Protein AF-A0A0L8HUC9-F1 (afdb_monomer)

Foldseek 3Di:
DVLVVVVVVVVCCVPVVPDDDPDPDDDPPPPDDDPDDDPVPDPQDHSDVCSVVPDDDCPLVPDDDPPDDPVVRCVVRVPPSVVVCVVPDDPVRVVVD

InterPro domains:
  IPR057479 PRP28/DDX23-like, helical domain [PF25430] (33-97)

Mean predicted aligned error: 8.45 Å

Organism: Octopus bimaculoides (NCBI:txid37653)

Nearest PDB structures (foldseek):
  6qx9-assembly1_5X  TM=9.746E-01  e=8.152E-09  Homo sapiens
  8h6e-assembly1_4U  TM=9.446E-01  e=1.001E-08  Homo sapiens
  8y6o-assembly1_I  TM=9.458E-01  e=1.315E-08  Homo sapiens
  8qoz-assembly1_G  TM=9.557E-01  e=1.508E-08  Homo sapiens
  8qxd-assembly1_G  TM=9.618E-01  e=1.729E-08  Homo sapiens

Sequence (97 aa):
MKDKEKEVEAIKERYLGIIKKRRRVRRLNDRKFVFDWDAGDDTSQDYNPIYKDRHAVQFFGRGHVAGIDLKAQKKDQSKFYGDLLERRRTEAEKEQE

Structure (mmCIF, N/CA/C/O backbone):
data_AF-A0A0L8HUC9-F1
#
_entry.id   AF-A0A0L8HUC9-F1
#
loop_
_atom_site.group_PDB
_atom_site.id
_atom_site.type_symbol
_atom_site.label_atom_id
_atom_site.label_alt_id
_atom_site.label_comp_id
_atom_site.label_asym_id
_atom_site.label_entity_id
_atom_site.label_seq_id
_atom_site.pd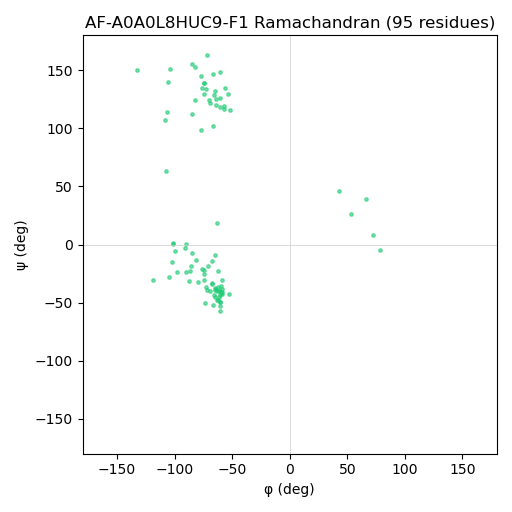bx_PDB_ins_code
_atom_site.Cartn_x
_atom_site.Cartn_y
_atom_site.Cartn_z
_atom_site.occupancy
_atom_site.B_iso_or_equiv
_atom_site.auth_seq_id
_atom_site.auth_comp_id
_atom_site.auth_asym_id
_atom_site.auth_atom_id
_atom_site.pdbx_PDB_model_num
ATOM 1 N N . MET A 1 1 ? -3.368 -13.280 -18.697 1.00 59.31 1 MET A N 1
ATOM 2 C CA . MET A 1 1 ? -2.421 -13.579 -19.795 1.00 59.31 1 MET A CA 1
ATOM 3 C C . MET A 1 1 ? -1.160 -12.732 -19.657 1.00 59.31 1 MET A C 1
ATOM 5 O O . MET A 1 1 ? -0.113 -13.302 -19.401 1.00 59.31 1 MET A O 1
ATOM 9 N N . LYS A 1 2 ? -1.284 -11.396 -19.645 1.00 80.31 2 LYS A N 1
ATOM 10 C CA . LYS A 1 2 ? -0.161 -10.440 -19.555 1.00 80.31 2 LYS A CA 1
ATOM 11 C C . LYS A 1 2 ? 0.830 -10.652 -18.394 1.00 80.31 2 LYS A C 1
ATOM 13 O O . LYS A 1 2 ? 2.030 -10.562 -18.610 1.00 80.31 2 LYS A O 1
ATOM 18 N N . ASP A 1 3 ? 0.359 -10.958 -17.184 1.00 88.31 3 ASP A N 1
ATOM 19 C CA . ASP A 1 3 ? 1.262 -11.138 -16.031 1.00 88.31 3 ASP A CA 1
ATOM 20 C C . ASP A 1 3 ? 2.066 -12.451 -16.117 1.00 88.31 3 ASP A C 1
ATOM 22 O O . ASP A 1 3 ? 3.260 -12.460 -15.843 1.00 88.31 3 ASP A O 1
ATOM 26 N N . LYS A 1 4 ? 1.459 -13.532 -16.631 1.00 90.69 4 LYS A N 1
ATOM 27 C CA . LYS A 1 4 ? 2.166 -14.801 -16.895 1.00 90.69 4 LYS A CA 1
ATOM 28 C C . LYS A 1 4 ? 3.233 -14.650 -17.982 1.00 90.69 4 LYS A C 1
ATOM 30 O O . LYS A 1 4 ? 4.293 -15.257 -17.903 1.00 90.69 4 LYS A O 1
ATOM 35 N N . GLU A 1 5 ? 2.961 -13.845 -19.006 1.00 91.44 5 GLU A N 1
ATOM 36 C CA . GLU A 1 5 ? 3.936 -13.547 -20.061 1.00 91.44 5 GLU A CA 1
ATOM 37 C C . GLU A 1 5 ? 5.139 -12.779 -19.503 1.00 91.44 5 GLU A C 1
ATOM 39 O O . GLU A 1 5 ? 6.274 -13.160 -19.779 1.00 91.44 5 GLU A O 1
ATOM 44 N N . LYS A 1 6 ? 4.895 -11.762 -18.662 1.00 90.62 6 LYS A N 1
ATOM 45 C CA . LYS A 1 6 ? 5.947 -11.003 -17.965 1.00 90.62 6 LYS A CA 1
ATOM 46 C C . LYS A 1 6 ? 6.784 -11.876 -17.033 1.00 90.62 6 LYS A C 1
ATOM 48 O O . LYS A 1 6 ? 7.996 -11.711 -16.977 1.00 90.62 6 LYS A O 1
ATOM 53 N N . GLU A 1 7 ? 6.153 -12.804 -16.319 1.00 91.88 7 GLU A N 1
ATOM 54 C CA . GLU A 1 7 ? 6.851 -13.771 -15.467 1.00 91.88 7 GLU A CA 1
ATOM 55 C C . GLU A 1 7 ? 7.810 -14.640 -16.293 1.00 91.88 7 GLU A C 1
ATOM 57 O O . GLU A 1 7 ? 8.996 -14.749 -15.982 1.00 91.88 7 GLU A O 1
ATOM 62 N N . VAL A 1 8 ? 7.323 -15.209 -17.400 1.00 92.69 8 VAL A N 1
ATOM 63 C CA . VAL A 1 8 ? 8.143 -16.024 -18.306 1.00 92.69 8 VAL A CA 1
ATOM 64 C C . VAL A 1 8 ? 9.252 -15.193 -18.957 1.00 92.69 8 VAL A C 1
ATOM 66 O O . VAL A 1 8 ? 10.367 -15.688 -19.117 1.00 92.69 8 VAL A O 1
ATOM 69 N N . GLU A 1 9 ? 8.978 -13.941 -19.327 1.00 89.94 9 GLU A N 1
ATOM 70 C CA . GLU A 1 9 ? 9.977 -13.004 -19.850 1.00 89.94 9 GLU A CA 1
ATOM 71 C C . GLU A 1 9 ? 11.069 -12.725 -18.809 1.00 89.94 9 GLU A C 1
ATOM 73 O O . GLU A 1 9 ? 12.247 -12.889 -19.120 1.00 89.94 9 GLU A O 1
ATOM 78 N N . ALA A 1 10 ? 10.702 -12.435 -17.558 1.00 89.38 10 ALA A N 1
ATOM 79 C CA . ALA A 1 10 ? 11.647 -12.217 -16.463 1.00 89.38 10 ALA A CA 1
ATOM 80 C C . ALA A 1 10 ? 12.523 -13.454 -16.186 1.00 89.38 10 ALA A C 1
ATOM 82 O O . ALA A 1 10 ? 13.732 -13.331 -15.966 1.00 89.38 10 ALA A O 1
ATOM 83 N N . ILE A 1 11 ? 11.946 -14.661 -16.245 1.00 91.94 11 ILE A N 1
ATOM 84 C CA . ILE A 1 11 ? 12.698 -15.920 -16.125 1.00 91.94 11 ILE A CA 1
ATOM 85 C C . ILE A 1 11 ? 13.687 -16.055 -17.291 1.00 91.94 11 ILE A C 1
ATOM 87 O O . ILE A 1 11 ? 14.871 -16.325 -17.078 1.00 91.94 11 ILE A O 1
ATOM 91 N N . LYS A 1 12 ? 13.237 -15.828 -18.528 1.00 91.06 12 LYS A N 1
ATOM 92 C CA . LYS A 1 12 ? 14.098 -15.895 -19.717 1.00 91.06 12 LYS A CA 1
ATOM 93 C C . LYS A 1 12 ? 15.232 -14.876 -19.656 1.00 91.06 12 LYS A C 1
ATOM 95 O O . LYS A 1 12 ? 16.370 -15.249 -19.914 1.00 91.06 12 LYS A O 1
ATOM 100 N N . GLU A 1 13 ? 14.968 -13.628 -19.280 1.00 88.81 13 GLU A N 1
ATOM 101 C CA . GLU A 1 13 ? 16.007 -12.601 -19.133 1.00 88.81 13 GLU A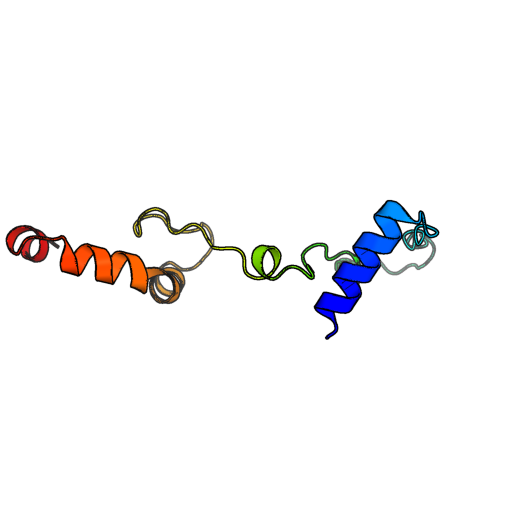 CA 1
ATOM 102 C C . GLU A 1 13 ? 17.072 -13.010 -18.108 1.00 88.81 13 GLU A C 1
ATOM 104 O O . GLU A 1 13 ? 18.268 -12.865 -18.371 1.00 88.81 13 GLU A O 1
ATOM 109 N N . ARG A 1 14 ? 16.654 -13.574 -16.966 1.00 89.19 14 ARG A N 1
ATOM 110 C CA . ARG A 1 14 ? 17.560 -13.991 -15.889 1.00 89.19 14 ARG A CA 1
ATOM 111 C C . ARG A 1 14 ? 18.506 -15.124 -16.295 1.00 89.19 14 ARG A C 1
ATOM 113 O O . ARG A 1 14 ? 19.658 -15.108 -15.871 1.00 89.19 14 ARG A O 1
ATOM 120 N N . TYR A 1 15 ? 18.027 -16.100 -17.068 1.00 91.19 15 TYR A N 1
ATOM 121 C CA . TYR A 1 15 ? 18.783 -17.324 -17.374 1.00 91.19 15 TYR A CA 1
ATOM 122 C C . TYR A 1 15 ? 19.371 -17.371 -18.789 1.00 91.19 15 TYR A C 1
ATOM 124 O O . TYR A 1 15 ? 20.393 -18.017 -18.992 1.00 91.19 15 TYR A O 1
ATOM 132 N N . LEU A 1 16 ? 18.758 -16.692 -19.761 1.00 90.56 16 LEU A N 1
ATOM 133 C CA . LEU A 1 16 ? 19.204 -16.680 -21.161 1.00 90.56 16 LEU A CA 1
ATOM 134 C C . LEU A 1 16 ? 20.006 -15.420 -21.520 1.00 90.56 16 LEU A C 1
ATOM 136 O O . LEU A 1 16 ? 20.534 -15.335 -22.625 1.00 90.56 16 LEU A O 1
ATOM 140 N N . GLY A 1 17 ? 20.123 -14.451 -20.602 1.00 77.00 17 GLY A N 1
ATOM 141 C CA . GLY A 1 17 ? 21.057 -13.330 -20.735 1.00 77.00 17 GLY A CA 1
ATOM 142 C C . GLY A 1 17 ? 20.746 -12.368 -21.885 1.00 77.00 17 GLY A C 1
ATOM 143 O O . GLY A 1 17 ? 21.661 -11.893 -22.556 1.00 77.00 17 GLY A O 1
ATOM 144 N N . ILE A 1 18 ? 19.465 -12.071 -22.126 1.00 74.69 18 ILE A N 1
ATOM 145 C CA . ILE A 1 18 ? 19.040 -11.098 -23.147 1.00 74.69 18 ILE A CA 1
ATOM 146 C C . ILE A 1 18 ? 19.624 -9.702 -22.840 1.00 74.69 18 ILE A C 1
ATOM 148 O O . ILE A 1 18 ? 19.838 -9.323 -21.687 1.00 74.69 18 ILE A O 1
ATOM 152 N N . ILE A 1 19 ? 19.890 -8.928 -23.900 1.00 66.31 19 ILE A N 1
ATOM 153 C CA . ILE A 1 19 ? 20.423 -7.560 -23.853 1.00 66.31 19 ILE A CA 1
ATOM 154 C C . ILE A 1 19 ? 19.582 -6.688 -22.911 1.00 66.31 19 ILE A C 1
ATOM 156 O O . ILE A 1 19 ? 18.421 -6.386 -23.187 1.00 66.31 19 ILE A O 1
ATOM 160 N N . LYS A 1 20 ? 20.205 -6.213 -21.825 1.00 69.25 20 LYS A N 1
ATOM 161 C CA . LYS A 1 20 ? 19.601 -5.238 -20.909 1.00 69.25 20 LYS A CA 1
ATOM 162 C C . LYS A 1 20 ? 19.205 -3.987 -21.690 1.00 69.25 20 LYS A C 1
ATOM 164 O O . LYS A 1 20 ? 20.069 -3.306 -22.253 1.00 69.25 20 LYS A O 1
ATOM 169 N N . LYS A 1 21 ? 17.912 -3.650 -21.693 1.00 71.25 21 LYS A N 1
ATOM 170 C CA . LYS A 1 21 ? 17.438 -2.370 -22.233 1.00 71.25 21 LYS A CA 1
ATOM 171 C C . LYS A 1 21 ? 18.161 -1.249 -21.486 1.00 71.25 21 LYS A C 1
ATOM 173 O O . LYS A 1 21 ? 18.040 -1.121 -20.269 1.00 71.25 21 LYS A O 1
ATOM 178 N N . ARG A 1 22 ? 18.962 -0.455 -22.204 1.00 73.50 22 ARG A N 1
ATOM 179 C CA . ARG A 1 22 ? 19.618 0.720 -21.617 1.00 73.50 22 ARG A CA 1
ATOM 180 C C . ARG A 1 22 ? 18.533 1.671 -21.127 1.00 73.50 22 ARG A C 1
ATOM 182 O O . ARG A 1 22 ? 17.661 2.055 -21.906 1.00 73.50 22 ARG A O 1
ATOM 189 N N . ARG A 1 23 ? 18.611 2.067 -19.852 1.00 72.50 23 ARG A N 1
ATOM 190 C CA . ARG A 1 23 ? 17.739 3.108 -19.298 1.00 72.50 23 ARG A CA 1
ATOM 191 C C . ARG A 1 23 ? 17.864 4.347 -20.179 1.00 72.50 23 ARG A C 1
ATOM 193 O O . ARG A 1 23 ? 18.975 4.778 -20.498 1.00 72.50 23 ARG A O 1
ATOM 200 N N . ARG A 1 24 ? 16.728 4.895 -20.605 1.00 72.06 24 ARG A N 1
ATOM 201 C CA . ARG A 1 24 ? 16.699 6.108 -21.420 1.00 72.06 24 ARG A CA 1
ATOM 202 C C . ARG A 1 24 ? 17.205 7.261 -20.556 1.00 72.06 24 ARG A C 1
ATOM 204 O O . ARG A 1 24 ? 16.492 7.751 -19.691 1.00 72.06 24 ARG A O 1
ATOM 211 N N . VAL A 1 25 ? 18.458 7.662 -20.760 1.00 71.88 25 VAL A N 1
ATOM 212 C CA . VAL A 1 25 ? 19.026 8.826 -20.073 1.00 71.88 25 VAL A CA 1
ATOM 213 C C . VAL A 1 25 ? 18.348 10.068 -20.632 1.00 71.88 25 VAL A C 1
ATOM 215 O O . VAL A 1 25 ? 18.337 10.294 -21.847 1.00 71.88 25 VAL A O 1
ATOM 218 N N . ARG A 1 26 ? 17.752 10.861 -19.743 1.00 67.75 26 ARG A N 1
ATOM 219 C CA . ARG A 1 26 ? 17.121 12.125 -20.108 1.00 67.75 26 ARG A CA 1
ATOM 220 C C . ARG A 1 26 ? 18.205 13.068 -20.631 1.00 67.75 26 ARG A C 1
ATOM 222 O O . ARG A 1 26 ? 19.227 13.266 -19.978 1.00 67.75 26 ARG A O 1
ATOM 229 N N . ARG A 1 27 ? 18.028 13.602 -21.840 1.00 67.69 27 ARG A N 1
ATOM 230 C CA . ARG A 1 27 ? 19.002 14.531 -22.427 1.00 67.69 27 ARG A CA 1
ATOM 231 C C . ARG A 1 27 ? 18.869 15.884 -21.726 1.00 67.69 27 ARG A C 1
ATOM 233 O O . ARG A 1 27 ? 17.772 16.420 -21.652 1.00 67.69 27 ARG A O 1
ATOM 240 N N . LEU A 1 28 ? 19.989 16.439 -21.262 1.00 60.41 28 LEU A N 1
ATOM 241 C CA . LEU A 1 28 ? 20.074 17.729 -20.556 1.00 60.41 28 LEU A CA 1
ATOM 242 C C . LEU A 1 28 ? 19.677 18.944 -21.429 1.00 60.41 28 LEU A C 1
ATOM 244 O O . LEU A 1 28 ? 19.573 20.055 -20.929 1.00 60.41 28 LEU A O 1
ATOM 248 N N . ASN A 1 29 ? 19.481 18.747 -22.738 1.00 56.94 29 ASN A N 1
ATOM 249 C CA . ASN A 1 29 ? 19.403 19.828 -23.724 1.00 56.94 29 ASN A CA 1
ATOM 250 C C . ASN A 1 29 ? 17.986 20.379 -23.983 1.00 56.94 29 ASN A C 1
ATOM 252 O O . ASN A 1 29 ? 17.844 21.336 -24.742 1.00 56.94 29 ASN A O 1
ATOM 256 N N . ASP A 1 30 ? 16.945 19.8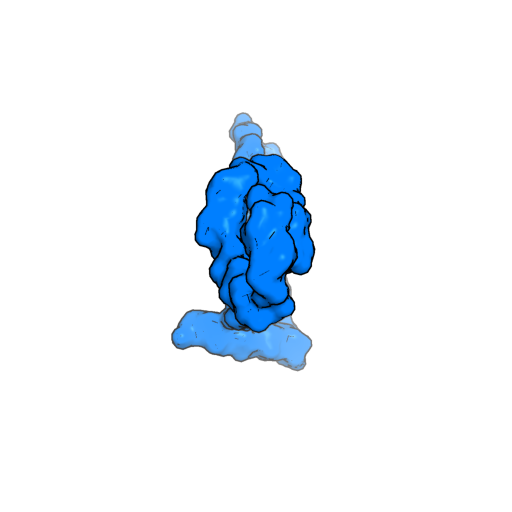16 -23.364 1.00 59.59 30 ASP A N 1
ATOM 257 C CA . ASP A 1 30 ? 15.603 20.402 -23.406 1.00 59.59 30 ASP A CA 1
ATOM 258 C C . ASP A 1 30 ? 15.492 21.460 -22.301 1.00 59.59 30 ASP A C 1
ATOM 260 O O . ASP A 1 30 ? 15.489 21.137 -21.117 1.00 59.59 30 ASP A O 1
ATOM 264 N N . ARG A 1 31 ? 15.371 22.739 -22.678 1.00 69.56 31 ARG A N 1
ATOM 265 C CA . ARG A 1 31 ? 15.228 23.913 -21.780 1.00 69.56 31 ARG A CA 1
ATOM 266 C C . ARG A 1 31 ? 13.948 23.913 -20.917 1.00 69.56 31 ARG A C 1
ATOM 268 O O . ARG A 1 31 ? 13.529 24.959 -20.430 1.00 69.56 31 ARG A O 1
ATOM 275 N N . LYS A 1 32 ? 13.293 22.765 -20.749 1.00 75.75 32 LYS A N 1
ATOM 276 C CA . LYS A 1 32 ? 12.075 22.594 -19.964 1.00 75.75 32 LYS A CA 1
ATOM 277 C C . LYS A 1 32 ? 12.409 21.824 -18.693 1.00 75.75 32 LYS A C 1
ATOM 279 O O . LYS A 1 32 ? 12.616 20.613 -18.728 1.00 75.75 32 LYS A O 1
ATOM 284 N N . PHE A 1 33 ? 12.414 22.529 -17.567 1.00 78.50 33 PHE A N 1
ATOM 285 C CA . PHE A 1 33 ? 12.411 21.890 -16.257 1.00 78.50 33 PHE A CA 1
ATOM 286 C C . PHE A 1 33 ? 11.104 21.114 -16.105 1.00 78.50 33 PHE A C 1
ATOM 288 O O . PHE A 1 33 ? 10.016 21.680 -16.212 1.00 78.50 33 PHE A O 1
ATOM 295 N N . VAL A 1 34 ? 11.216 19.804 -15.914 1.00 77.88 34 VAL A N 1
ATOM 296 C CA . VAL A 1 34 ? 10.076 18.949 -15.594 1.00 77.88 34 VAL A CA 1
ATOM 297 C C . VAL A 1 34 ? 10.206 18.575 -14.136 1.00 77.88 34 VAL A C 1
ATOM 299 O O . VAL A 1 34 ? 11.168 17.918 -13.749 1.00 77.88 34 VAL A O 1
ATOM 302 N N . PHE A 1 35 ? 9.250 19.055 -13.355 1.00 85.12 35 PHE A N 1
ATOM 303 C CA . PHE A 1 35 ? 9.193 18.853 -11.913 1.00 85.12 35 PHE A CA 1
ATOM 304 C C . PHE A 1 35 ? 8.502 17.535 -11.539 1.00 85.12 35 PHE A C 1
ATOM 306 O O . PHE A 1 35 ? 8.705 17.044 -10.434 1.00 85.12 35 PHE A O 1
ATOM 313 N N . ASP A 1 36 ? 7.736 16.952 -12.466 1.00 88.12 36 ASP A N 1
ATOM 314 C CA . ASP A 1 36 ? 7.064 15.669 -12.273 1.00 88.12 36 ASP A CA 1
ATOM 315 C C . ASP A 1 36 ? 7.988 14.474 -12.540 1.00 88.12 36 ASP A C 1
ATOM 317 O O . ASP A 1 36 ? 8.915 14.527 -13.362 1.00 88.12 36 ASP A O 1
ATOM 321 N N . TRP A 1 37 ?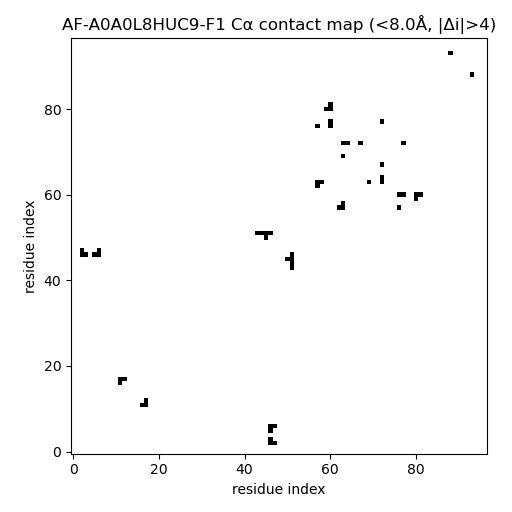 7.674 13.363 -11.877 1.00 87.06 37 TRP A N 1
ATOM 322 C CA . TRP A 1 37 ? 8.285 12.061 -12.129 1.00 87.06 37 TRP A CA 1
ATOM 323 C C . TRP A 1 37 ? 7.707 11.408 -13.388 1.00 87.06 37 TRP A C 1
ATOM 325 O O . TRP A 1 37 ? 6.522 11.551 -13.689 1.00 87.06 37 TRP A O 1
ATOM 335 N N . ASP A 1 38 ? 8.544 10.678 -14.128 1.00 84.94 38 ASP A N 1
ATOM 336 C CA . ASP A 1 38 ? 8.082 9.873 -15.260 1.00 84.94 38 ASP A CA 1
ATOM 337 C C . ASP A 1 38 ? 7.400 8.598 -14.739 1.00 84.94 38 ASP A C 1
ATOM 339 O O . ASP A 1 38 ? 7.934 7.911 -13.870 1.00 84.94 38 ASP A O 1
ATOM 343 N N . ALA A 1 39 ? 6.243 8.238 -15.298 1.00 87.00 39 ALA A N 1
ATOM 344 C CA . ALA A 1 39 ? 5.570 6.979 -14.975 1.00 87.00 39 ALA A CA 1
ATOM 345 C C . ALA A 1 39 ? 6.421 5.756 -15.367 1.00 87.00 39 ALA A C 1
ATOM 347 O O . ALA A 1 39 ? 6.255 4.679 -14.801 1.00 87.00 39 ALA A O 1
ATOM 348 N N . GLY A 1 40 ? 7.357 5.914 -16.313 1.00 86.12 40 GLY A N 1
ATOM 349 C CA . GLY A 1 40 ? 8.340 4.884 -16.652 1.00 86.12 40 GLY A CA 1
ATOM 350 C C . GLY A 1 40 ? 9.375 4.592 -15.556 1.00 86.12 40 GLY A C 1
ATOM 351 O O . GLY A 1 40 ? 10.056 3.572 -15.642 1.00 86.12 40 GLY A O 1
ATOM 352 N N . ASP A 1 41 ? 9.497 5.456 -14.542 1.00 84.38 41 ASP A N 1
ATOM 353 C CA . ASP A 1 41 ? 10.363 5.241 -13.377 1.00 84.38 41 ASP A CA 1
ATOM 354 C C . ASP A 1 41 ? 9.635 4.512 -12.219 1.00 84.38 41 ASP A C 1
ATOM 356 O O . ASP A 1 41 ? 10.249 4.246 -11.184 1.00 84.38 41 ASP A O 1
ATOM 360 N N . ASP A 1 42 ? 8.350 4.159 -12.373 1.00 87.25 42 ASP A N 1
ATOM 361 C CA . ASP A 1 42 ? 7.574 3.400 -11.382 1.00 87.25 42 ASP A CA 1
ATOM 362 C C . ASP A 1 42 ? 8.062 1.942 -11.268 1.00 87.25 42 ASP A C 1
ATOM 364 O O . ASP A 1 42 ? 8.045 1.174 -12.232 1.00 87.25 42 ASP A O 1
ATOM 368 N N . THR A 1 43 ? 8.475 1.544 -10.063 1.00 88.00 43 THR A N 1
ATOM 369 C CA . THR A 1 43 ? 8.987 0.199 -9.751 1.00 88.00 43 THR A CA 1
ATOM 370 C C . THR A 1 43 ? 7.966 -0.703 -9.058 1.00 88.00 43 THR A C 1
ATOM 372 O O . THR A 1 43 ? 8.288 -1.841 -8.723 1.00 88.00 43 THR A O 1
ATOM 375 N N . SER A 1 44 ? 6.741 -0.226 -8.826 1.00 85.81 44 SER A N 1
ATOM 376 C CA . SER A 1 44 ? 5.716 -0.963 -8.076 1.00 85.81 44 SER A CA 1
ATOM 377 C C . SER A 1 44 ? 4.964 -2.015 -8.902 1.00 85.81 44 SER A C 1
ATOM 379 O O . SER A 1 44 ? 4.268 -2.860 -8.339 1.00 85.81 44 SER A O 1
ATOM 381 N N . GLN A 1 45 ? 5.093 -1.986 -10.232 1.00 85.69 45 GLN A N 1
ATOM 382 C CA . GLN A 1 45 ? 4.365 -2.884 -11.127 1.00 85.69 45 GLN A CA 1
ATOM 383 C C . GLN A 1 45 ? 4.972 -4.290 -11.156 1.00 85.69 45 GLN A C 1
ATOM 385 O O . GLN A 1 45 ? 5.908 -4.559 -11.910 1.00 85.69 45 GLN A O 1
ATOM 390 N N . ASP A 1 46 ? 4.377 -5.204 -10.396 1.00 90.00 46 ASP A N 1
ATOM 391 C CA . ASP A 1 46 ? 4.786 -6.608 -10.339 1.00 90.00 46 ASP A CA 1
ATOM 392 C C . ASP A 1 46 ? 3.831 -7.528 -11.128 1.00 90.00 46 ASP A C 1
ATOM 394 O O . ASP A 1 46 ? 2.638 -7.243 -11.279 1.00 90.00 46 ASP A O 1
ATOM 398 N N . TYR A 1 47 ? 4.365 -8.634 -11.649 1.00 91.88 47 TYR A N 1
ATOM 399 C CA . TYR A 1 47 ? 3.589 -9.704 -12.285 1.00 91.88 47 TYR A CA 1
ATOM 400 C C . TYR A 1 47 ? 3.086 -10.737 -11.269 1.00 91.88 47 TYR A C 1
ATOM 402 O O . TYR A 1 47 ? 2.102 -11.431 -11.524 1.00 91.88 47 TYR A O 1
ATOM 410 N N . ASN A 1 48 ? 3.738 -10.849 -10.113 1.00 91.88 48 ASN A N 1
ATOM 411 C CA . ASN A 1 48 ? 3.354 -11.770 -9.062 1.00 91.88 48 ASN A CA 1
ATOM 412 C C . ASN A 1 48 ? 2.216 -11.164 -8.217 1.00 91.88 48 ASN A C 1
ATOM 414 O O . ASN A 1 48 ? 2.391 -10.090 -7.629 1.00 91.88 48 ASN A O 1
ATOM 418 N N . PRO A 1 49 ? 1.070 -11.857 -8.080 1.00 91.75 49 PRO A N 1
ATOM 419 C CA . PRO A 1 49 ? -0.064 -11.359 -7.305 1.00 91.75 49 PRO A CA 1
ATOM 420 C C . PRO A 1 49 ? 0.283 -11.072 -5.839 1.00 91.75 49 PRO A C 1
ATOM 422 O O . PRO A 1 49 ? -0.267 -10.140 -5.267 1.00 91.75 49 PRO A O 1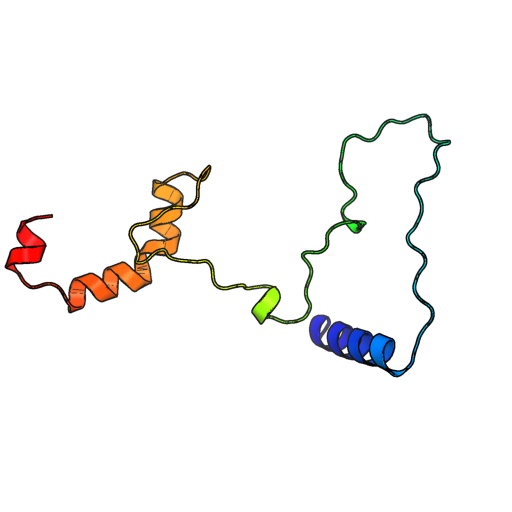
ATOM 425 N N . ILE A 1 50 ? 1.233 -11.797 -5.237 1.00 92.25 50 ILE A N 1
ATOM 426 C CA . ILE A 1 50 ? 1.631 -11.594 -3.832 1.00 92.25 50 ILE A CA 1
ATOM 427 C C . ILE A 1 50 ? 2.326 -10.236 -3.635 1.00 92.25 50 ILE A C 1
ATOM 429 O O . ILE A 1 50 ? 2.191 -9.612 -2.583 1.00 92.25 50 ILE A O 1
ATOM 433 N N . TYR A 1 51 ? 3.071 -9.768 -4.640 1.00 91.12 51 TYR A N 1
ATOM 434 C CA . TYR A 1 51 ? 3.770 -8.480 -4.596 1.00 91.12 51 TYR A CA 1
ATOM 435 C C . TYR A 1 51 ? 2.922 -7.323 -5.128 1.00 91.12 51 TYR A C 1
ATOM 437 O O . TYR A 1 51 ? 3.136 -6.180 -4.723 1.00 91.12 51 TYR A O 1
ATOM 445 N N . LYS A 1 52 ? 1.929 -7.622 -5.970 1.00 90.44 52 LYS A N 1
ATOM 446 C CA . LYS A 1 52 ? 0.919 -6.662 -6.419 1.00 90.44 52 LYS A CA 1
ATOM 447 C C . LYS A 1 52 ? -0.093 -6.345 -5.313 1.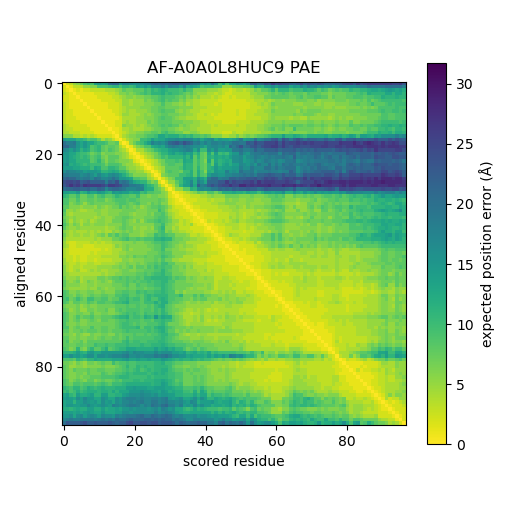00 90.44 52 LYS A C 1
ATOM 449 O O . LYS A 1 52 ? -0.273 -5.180 -4.972 1.00 90.44 52 LYS A O 1
ATOM 454 N N . ASP A 1 53 ? -0.665 -7.376 -4.693 1.00 90.12 53 ASP A N 1
ATOM 455 C CA . ASP A 1 53 ? -1.667 -7.279 -3.627 1.00 90.12 53 ASP A CA 1
ATOM 456 C C . ASP A 1 53 ? -1.047 -7.657 -2.274 1.00 90.12 53 ASP A C 1
ATOM 458 O O . ASP A 1 53 ? -1.403 -8.648 -1.630 1.00 90.12 53 ASP A O 1
ATOM 462 N N . ARG A 1 54 ? -0.062 -6.860 -1.840 1.00 90.88 54 ARG A N 1
ATOM 463 C CA . ARG A 1 54 ? 0.633 -7.098 -0.568 1.00 90.88 54 ARG A CA 1
ATOM 464 C C . ARG A 1 54 ? -0.321 -6.937 0.606 1.00 90.88 54 ARG A C 1
ATOM 466 O O . ARG A 1 54 ? -1.004 -5.923 0.737 1.00 90.88 54 ARG A O 1
ATOM 473 N N . HIS A 1 55 ? -0.294 -7.909 1.513 1.00 90.94 55 HIS A N 1
ATOM 474 C CA . HIS A 1 55 ? -1.021 -7.809 2.770 1.00 90.94 55 HIS A CA 1
ATOM 475 C C . HIS A 1 55 ? -0.523 -6.605 3.582 1.00 90.94 55 HIS A C 1
ATOM 477 O O . HIS A 1 55 ? 0.646 -6.543 3.971 1.00 90.94 55 HIS A O 1
ATOM 483 N N . ALA A 1 56 ? -1.418 -5.652 3.842 1.00 89.31 56 ALA A N 1
ATOM 484 C CA . ALA A 1 56 ? -1.130 -4.504 4.689 1.00 89.31 56 ALA A CA 1
ATOM 485 C C . ALA A 1 56 ? -1.102 -4.915 6.168 1.00 89.31 56 ALA A C 1
ATOM 487 O O . ALA A 1 56 ? -1.949 -5.679 6.630 1.00 89.31 56 ALA A O 1
ATOM 488 N N . VAL A 1 57 ? -0.140 -4.381 6.924 1.00 89.62 57 VAL A N 1
ATOM 489 C CA . VAL A 1 57 ? -0.010 -4.643 8.363 1.00 89.62 57 VAL A CA 1
ATOM 490 C C . VAL A 1 57 ? -1.216 -4.067 9.107 1.00 89.62 57 VAL A C 1
ATOM 492 O O . VAL A 1 57 ? -1.537 -2.894 8.957 1.00 89.62 57 VAL A O 1
ATOM 495 N N . GLN A 1 58 ? -1.860 -4.889 9.938 1.00 89.31 58 GLN A N 1
ATOM 496 C CA . GLN A 1 58 ? -3.094 -4.528 10.651 1.00 89.31 58 GLN A CA 1
ATOM 497 C C . GLN A 1 58 ? -2.886 -4.139 12.128 1.00 89.31 58 GLN A C 1
ATOM 499 O O . GLN A 1 58 ? -3.862 -3.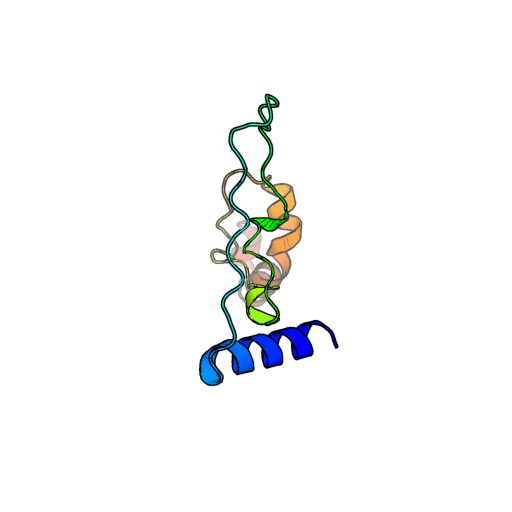891 12.825 1.00 89.31 58 GLN A O 1
ATOM 504 N N . PHE A 1 59 ? -1.648 -4.141 12.644 1.00 91.62 59 PHE A N 1
ATOM 505 C CA . PHE A 1 59 ? -1.291 -3.703 14.010 1.00 91.62 59 PHE A CA 1
ATOM 506 C C . PHE A 1 59 ? -2.252 -4.174 15.127 1.00 91.62 59 PHE A C 1
ATOM 508 O O . PHE A 1 59 ? -2.684 -3.381 15.970 1.00 91.62 59 PHE A O 1
ATOM 515 N N . PHE A 1 60 ? -2.633 -5.456 15.111 1.00 89.06 60 PHE A N 1
ATOM 516 C CA . PHE A 1 60 ? -3.592 -6.057 16.055 1.00 89.06 60 PHE A CA 1
ATOM 517 C C . PHE A 1 60 ? -4.952 -5.329 16.159 1.00 89.06 60 PHE A C 1
ATOM 519 O O . PHE A 1 60 ? -5.600 -5.358 17.209 1.00 89.06 60 PHE A O 1
ATOM 526 N N . GLY A 1 61 ? -5.358 -4.629 15.096 1.00 88.00 61 GLY A N 1
ATOM 527 C CA . GLY A 1 61 ? -6.589 -3.842 15.016 1.00 88.00 61 GLY A CA 1
ATOM 528 C C . GLY A 1 61 ? -6.580 -2.544 15.830 1.00 88.00 61 GLY A C 1
ATOM 529 O O . GLY A 1 61 ? -7.628 -1.924 15.978 1.00 88.00 61 GLY A O 1
ATOM 530 N N . ARG A 1 62 ? -5.431 -2.144 16.395 1.00 89.38 62 ARG A N 1
ATOM 531 C CA . ARG A 1 62 ? -5.316 -0.980 17.298 1.00 89.38 62 ARG A CA 1
ATOM 532 C C . ARG A 1 62 ? -4.390 0.117 16.773 1.00 89.38 62 ARG A C 1
ATOM 534 O O . ARG A 1 62 ? -4.602 1.289 17.080 1.00 89.38 62 ARG A O 1
ATOM 541 N N . GLY A 1 63 ? -3.368 -0.245 16.000 1.00 90.94 63 GLY A N 1
ATOM 542 C CA . GLY A 1 63 ? -2.472 0.718 15.355 1.00 90.94 63 GLY A CA 1
ATOM 543 C C . GLY A 1 63 ? -3.017 1.232 14.022 1.00 90.94 63 GLY A C 1
ATOM 544 O O . GLY A 1 63 ? -3.802 0.555 13.366 1.00 90.94 63 GLY A O 1
ATOM 545 N N . HIS A 1 64 ? -2.577 2.427 13.627 1.00 92.00 64 HIS A N 1
ATOM 546 C CA . HIS A 1 64 ? -2.994 3.097 12.395 1.00 92.00 64 HIS A CA 1
ATOM 547 C C . HIS A 1 64 ? -1.762 3.632 11.653 1.00 92.00 64 HIS A C 1
ATOM 549 O O . HIS A 1 64 ? -0.757 3.990 12.269 1.00 92.00 64 HIS A O 1
ATOM 555 N N . VAL A 1 65 ? -1.841 3.697 10.328 1.00 93.25 65 VAL A N 1
ATOM 556 C CA . VAL A 1 65 ? -0.818 4.277 9.456 1.00 93.25 65 VAL A CA 1
ATOM 557 C C . VAL A 1 65 ? -0.833 5.800 9.593 1.00 93.25 65 VAL A C 1
ATOM 559 O O . VAL A 1 65 ? -1.892 6.430 9.570 1.00 93.25 65 VAL A O 1
ATOM 562 N N . ALA A 1 66 ? 0.345 6.404 9.732 1.00 94.06 66 ALA A N 1
ATOM 563 C CA . ALA A 1 66 ? 0.480 7.851 9.842 1.00 94.06 66 ALA A CA 1
ATOM 564 C C . ALA A 1 66 ? 0.076 8.568 8.539 1.00 94.06 66 ALA A C 1
ATOM 566 O O . ALA A 1 66 ? 0.290 8.056 7.442 1.00 94.06 66 ALA A O 1
ATOM 567 N N . GLY A 1 67 ? -0.490 9.772 8.662 1.00 95.12 67 GLY A N 1
ATOM 568 C CA . GLY A 1 67 ? -0.849 10.626 7.521 1.00 95.12 67 GLY A CA 1
ATOM 569 C C . GLY A 1 67 ? -2.141 10.250 6.784 1.00 95.12 67 GLY A C 1
ATOM 570 O O . GLY A 1 67 ? -2.563 10.999 5.909 1.00 95.12 67 GLY A O 1
ATOM 571 N N . ILE A 1 68 ? -2.795 9.140 7.143 1.00 93.12 68 ILE A N 1
ATOM 572 C CA . ILE A 1 68 ? -4.094 8.727 6.590 1.00 93.12 68 ILE A CA 1
ATOM 573 C C . ILE A 1 68 ? -5.186 8.974 7.637 1.00 93.12 68 ILE A C 1
ATOM 575 O O . ILE A 1 68 ? -4.992 8.700 8.821 1.00 93.12 68 ILE A O 1
ATOM 579 N N . ASP A 1 69 ? -6.353 9.450 7.206 1.00 94.50 69 ASP A N 1
ATOM 580 C CA . ASP A 1 69 ? -7.501 9.669 8.089 1.00 94.50 69 ASP A CA 1
ATOM 581 C C . ASP A 1 69 ? -7.912 8.396 8.856 1.00 94.50 69 ASP A C 1
ATOM 583 O O . ASP A 1 69 ? -8.026 7.303 8.293 1.00 94.50 69 ASP A O 1
ATOM 587 N N . LEU A 1 70 ? -8.163 8.542 10.161 1.00 90.62 70 LEU A N 1
ATOM 588 C CA . LEU A 1 70 ? -8.473 7.419 11.051 1.00 90.62 70 LEU A CA 1
ATOM 589 C C . LEU A 1 70 ? -9.821 6.761 10.729 1.00 90.62 70 LEU A C 1
ATOM 591 O O . LEU A 1 70 ? -9.955 5.547 10.884 1.00 90.62 70 LEU A O 1
ATOM 595 N N . LYS A 1 71 ? -10.829 7.525 10.289 1.00 91.56 71 LYS A N 1
ATOM 596 C CA . LYS A 1 71 ? -12.148 6.968 9.950 1.00 91.56 71 LYS A CA 1
ATOM 597 C C . LYS A 1 71 ? -12.068 6.158 8.659 1.00 91.56 71 LYS A C 1
ATOM 599 O O . LYS A 1 71 ? -12.658 5.081 8.594 1.00 91.56 71 LYS A O 1
ATOM 604 N N . ALA A 1 72 ? -11.302 6.636 7.677 1.00 91.12 72 ALA A N 1
ATOM 605 C CA . ALA A 1 72 ? -11.027 5.895 6.447 1.00 91.12 72 ALA A CA 1
ATOM 606 C C . ALA A 1 72 ? -10.320 4.560 6.740 1.00 91.12 72 ALA A C 1
ATOM 608 O O . ALA A 1 72 ? -10.806 3.506 6.339 1.00 91.12 72 ALA A O 1
ATOM 609 N N . GLN A 1 73 ? -9.246 4.580 7.540 1.00 90.12 73 GLN A N 1
ATOM 610 C CA . GLN A 1 73 ? -8.518 3.358 7.906 1.00 90.12 73 GLN A CA 1
ATOM 611 C C . GLN A 1 73 ? -9.392 2.342 8.645 1.00 90.12 73 GLN A C 1
ATOM 613 O O . GLN A 1 73 ? -9.369 1.154 8.325 1.00 90.12 73 GLN A O 1
ATOM 618 N N . LYS A 1 74 ? -10.206 2.801 9.606 1.00 88.06 74 LYS A N 1
ATOM 619 C CA . LYS A 1 74 ? -11.123 1.926 10.347 1.00 88.06 74 LYS A CA 1
ATOM 620 C C . LYS A 1 74 ? -12.164 1.278 9.437 1.00 88.06 74 LYS A C 1
ATOM 622 O O . LYS A 1 74 ? -12.498 0.118 9.653 1.00 88.06 74 LYS A O 1
ATOM 627 N N . LYS A 1 75 ? -12.659 1.975 8.411 1.00 87.12 75 LYS A N 1
ATOM 628 C CA . LYS A 1 75 ? -13.623 1.402 7.458 1.00 87.12 75 LYS A CA 1
ATOM 629 C C . LYS A 1 75 ? -13.029 0.227 6.675 1.00 87.12 75 LYS A C 1
ATOM 631 O O . LYS A 1 75 ? -13.709 -0.780 6.487 1.00 87.12 75 LYS A O 1
ATOM 636 N N . ASP A 1 76 ? -11.766 0.342 6.277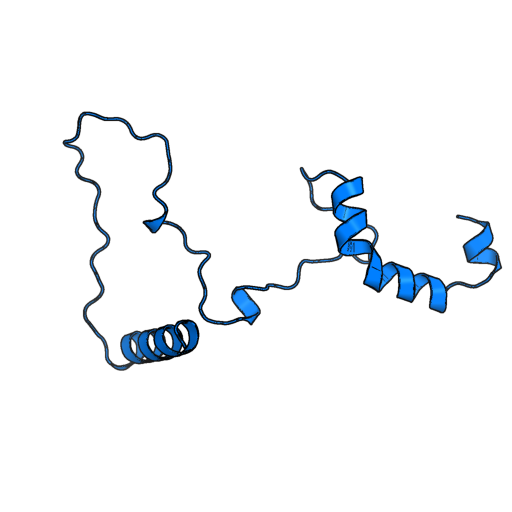 1.00 81.81 76 ASP A N 1
ATOM 637 C CA . ASP A 1 76 ? -11.119 -0.644 5.410 1.00 81.81 76 ASP A CA 1
ATOM 638 C C . ASP A 1 76 ? -10.489 -1.810 6.195 1.00 81.81 76 ASP A C 1
ATOM 640 O O . ASP A 1 76 ? -10.478 -2.942 5.714 1.00 81.81 76 ASP A O 1
ATOM 644 N N . GLN A 1 77 ? -10.002 -1.566 7.420 1.00 80.69 77 GLN A N 1
ATOM 645 C CA . GLN A 1 77 ? -9.213 -2.540 8.195 1.00 80.69 77 GLN A CA 1
ATOM 646 C C . GLN A 1 77 ? -9.984 -3.259 9.318 1.00 80.69 77 GLN A C 1
ATOM 648 O O . GLN A 1 77 ? -9.509 -4.273 9.828 1.00 80.69 77 GLN A O 1
ATOM 653 N N . SER A 1 78 ? -11.161 -2.773 9.728 1.00 72.94 78 SER A N 1
ATOM 654 C CA . SER A 1 78 ? -11.824 -3.238 10.966 1.00 72.94 78 SER A CA 1
ATOM 655 C C . SER A 1 78 ? -12.402 -4.653 10.927 1.00 72.94 78 SER A C 1
ATOM 657 O O . SER A 1 78 ? -12.622 -5.225 11.991 1.00 72.94 78 SER A O 1
ATOM 659 N N . LYS A 1 79 ? -12.633 -5.243 9.749 1.00 84.12 79 LYS A N 1
ATOM 660 C CA . LYS A 1 79 ? -13.425 -6.483 9.634 1.00 84.12 79 LYS A CA 1
ATOM 661 C C . LYS A 1 79 ? -12.827 -7.660 10.410 1.00 84.12 79 LYS A C 1
ATOM 663 O O . LYS A 1 79 ? -13.492 -8.251 11.246 1.00 84.12 79 LYS A O 1
ATOM 668 N N . PHE A 1 80 ? -11.553 -7.978 10.178 1.00 88.88 80 PHE A N 1
ATOM 669 C CA . PHE A 1 80 ? -10.948 -9.184 10.753 1.00 88.88 80 PHE A CA 1
ATOM 670 C C . PHE A 1 80 ? -10.822 -9.122 12.284 1.00 88.88 80 PHE A C 1
ATOM 672 O O . PHE A 1 80 ? -11.256 -10.036 12.982 1.00 88.88 80 PHE A O 1
ATOM 679 N N . TYR A 1 81 ? -10.229 -8.049 12.820 1.00 89.56 81 TYR A N 1
ATOM 680 C CA . TYR A 1 81 ? -10.061 -7.907 14.269 1.00 89.56 81 TYR A CA 1
ATOM 681 C C . TYR A 1 81 ? -11.373 -7.564 14.986 1.00 89.56 81 TYR A C 1
ATOM 683 O O . TYR A 1 81 ? -11.504 -7.922 16.153 1.00 89.56 81 TYR A O 1
ATOM 691 N N . GLY A 1 82 ? -12.342 -6.942 14.305 1.00 88.19 82 GLY A N 1
ATOM 692 C CA . GLY A 1 82 ? -13.701 -6.752 14.818 1.00 88.19 82 GLY A CA 1
ATOM 693 C C . GLY A 1 82 ? -14.379 -8.089 15.108 1.00 88.19 82 GLY A C 1
ATOM 694 O O . GLY A 1 82 ? -14.690 -8.373 16.264 1.00 88.19 82 GLY A O 1
ATOM 695 N N . ASP A 1 83 ? -14.475 -8.958 14.097 1.00 90.19 83 ASP A N 1
ATOM 696 C CA . ASP A 1 83 ? -15.056 -10.302 14.238 1.00 90.19 83 ASP A CA 1
ATOM 697 C C . ASP A 1 83 ? -14.304 -11.142 15.287 1.00 90.19 83 ASP A C 1
ATOM 699 O O . ASP A 1 83 ? -14.892 -11.909 16.055 1.00 90.19 83 ASP A O 1
ATOM 703 N N . LEU A 1 84 ? -12.972 -11.015 15.335 1.00 91.19 84 LEU A N 1
ATOM 704 C CA . LEU A 1 84 ? -12.136 -11.742 16.288 1.00 91.19 84 LEU A CA 1
ATOM 705 C C . LEU A 1 84 ? -12.394 -11.311 17.737 1.00 91.19 84 LEU A C 1
ATOM 707 O O . LEU A 1 84 ? -12.447 -12.165 18.624 1.00 91.19 84 LEU A O 1
ATOM 711 N N . LEU A 1 85 ? -12.519 -10.004 17.985 1.00 89.50 85 LEU A N 1
ATOM 712 C CA . LEU A 1 85 ? -12.798 -9.462 19.315 1.00 89.50 85 LEU A CA 1
ATOM 713 C C . LEU A 1 85 ? -14.219 -9.798 19.756 1.00 89.50 85 LEU A C 1
ATOM 715 O O . LEU A 1 85 ? -14.414 -10.184 20.905 1.00 89.50 85 LEU A O 1
ATOM 719 N N . GLU A 1 86 ? -15.191 -9.734 18.848 1.00 88.56 86 GLU A N 1
ATOM 720 C CA . GLU A 1 86 ? -16.581 -10.079 19.146 1.00 88.56 86 GLU A CA 1
ATOM 721 C C . GLU A 1 86 ? -16.728 -11.527 19.635 1.00 88.56 86 GLU A C 1
ATOM 723 O O . GLU A 1 86 ? -17.469 -11.781 20.591 1.00 88.56 86 GLU A O 1
ATOM 728 N N . ARG A 1 87 ? -15.987 -12.457 19.014 1.00 91.06 87 ARG A N 1
ATOM 729 C CA . ARG A 1 87 ? -15.971 -13.885 19.373 1.00 91.06 87 ARG A CA 1
ATOM 730 C C . ARG A 1 87 ? -15.207 -14.196 20.656 1.00 91.06 87 ARG A C 1
ATOM 732 O O . ARG A 1 87 ? -15.500 -15.204 21.290 1.00 91.06 87 ARG A O 1
ATOM 739 N N . ARG A 1 88 ? -14.176 -13.414 20.987 1.00 90.75 88 ARG A N 1
ATOM 740 C CA . ARG A 1 88 ? -13.264 -13.714 22.106 1.00 90.75 88 ARG A CA 1
ATOM 741 C C . ARG A 1 88 ? -13.593 -12.972 23.396 1.00 90.75 88 ARG A C 1
ATOM 743 O O . ARG A 1 88 ? -13.179 -13.444 24.448 1.00 90.75 88 ARG A O 1
ATOM 750 N N . ARG A 1 89 ? -14.279 -11.830 23.323 1.00 90.44 89 ARG A N 1
ATOM 751 C CA . ARG A 1 89 ? -14.618 -11.033 24.506 1.00 90.44 89 ARG A CA 1
ATOM 752 C C . ARG A 1 89 ? -15.743 -11.663 25.315 1.00 90.44 89 ARG A C 1
ATOM 754 O O . ARG A 1 89 ? -16.749 -12.104 24.759 1.00 90.44 89 ARG A O 1
ATOM 761 N N . THR A 1 90 ? -15.578 -11.613 26.628 1.00 89.81 90 THR A N 1
ATOM 762 C CA . THR A 1 90 ? -16.636 -11.878 27.609 1.00 89.81 90 THR A CA 1
ATOM 763 C C . THR A 1 90 ? -17.654 -10.732 27.641 1.00 89.81 90 THR A C 1
ATOM 765 O O . THR A 1 90 ? -17.380 -9.637 27.152 1.00 89.81 90 THR A O 1
ATOM 768 N N . GLU A 1 91 ? -18.839 -10.962 28.211 1.00 85.88 91 GLU A N 1
ATOM 769 C CA . GLU A 1 91 ? -19.879 -9.923 28.332 1.00 85.88 91 GLU A CA 1
ATOM 770 C C . GLU A 1 91 ? -19.390 -8.720 29.151 1.00 85.88 91 GLU A C 1
ATOM 772 O O . GLU A 1 91 ? -19.535 -7.583 28.710 1.00 85.88 91 GLU A O 1
ATOM 777 N N . ALA A 1 92 ? -18.678 -8.969 30.255 1.00 85.62 92 ALA A N 1
ATOM 778 C CA . ALA A 1 92 ? -18.088 -7.917 31.083 1.00 85.62 92 ALA A CA 1
ATOM 779 C C . ALA A 1 92 ? -17.080 -7.035 30.316 1.00 85.62 92 ALA A C 1
ATOM 781 O O . ALA A 1 92 ? -17.014 -5.830 30.532 1.00 85.62 92 ALA A O 1
ATOM 782 N N . GLU A 1 93 ? -16.307 -7.609 29.390 1.00 85.06 93 GLU A N 1
ATOM 783 C CA . GLU A 1 93 ? -15.362 -6.852 28.555 1.00 85.06 93 GLU A CA 1
ATOM 784 C C . GLU A 1 93 ? -16.047 -6.063 27.433 1.00 85.06 93 GLU A C 1
ATOM 786 O O . GLU A 1 93 ? -15.449 -5.132 26.897 1.00 85.06 93 GLU A O 1
ATOM 791 N N . LYS A 1 94 ? -17.272 -6.440 27.044 1.00 83.31 94 LYS A N 1
ATOM 792 C CA . LYS A 1 94 ? -18.080 -5.692 26.069 1.00 83.31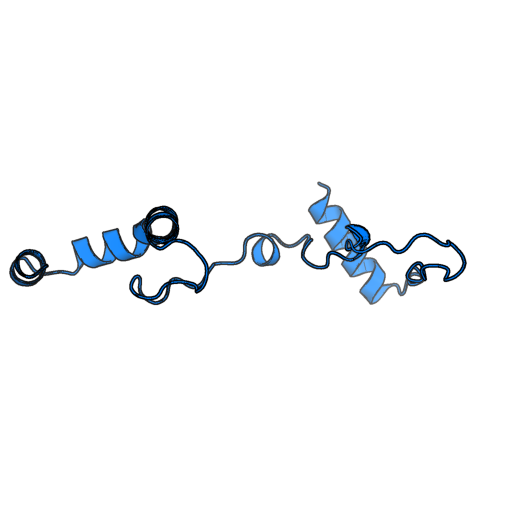 94 LYS A CA 1
ATOM 793 C C . LYS A 1 94 ? -18.769 -4.487 26.709 1.00 83.31 94 LYS A C 1
ATOM 795 O O . LYS A 1 94 ? -18.940 -3.484 26.035 1.00 83.31 94 LYS A O 1
ATOM 800 N N . GLU A 1 95 ? -19.134 -4.574 27.987 1.00 81.75 95 GLU A N 1
ATOM 801 C CA . GLU A 1 95 ? -19.775 -3.477 28.731 1.00 81.75 95 GLU A CA 1
ATOM 802 C C . GLU A 1 95 ? -18.813 -2.339 29.116 1.00 81.75 95 GLU A C 1
ATOM 804 O O . GLU A 1 95 ? -19.261 -1.227 29.382 1.00 81.75 95 GLU A O 1
ATOM 809 N N . GLN A 1 96 ? -17.501 -2.599 29.165 1.00 76.00 96 GLN A N 1
ATOM 810 C CA . GLN A 1 96 ? -16.483 -1.600 29.527 1.00 76.00 96 GLN A CA 1
ATOM 811 C C . GLN A 1 96 ? -16.008 -0.707 28.367 1.00 76.00 96 GLN A C 1
ATOM 813 O O . GLN A 1 96 ? -15.216 0.209 28.604 1.00 76.00 96 GLN A O 1
ATOM 818 N N . GLU A 1 97 ? -16.426 -0.988 27.133 1.00 64.88 97 GLU A N 1
ATOM 819 C CA . GLU A 1 97 ? -16.027 -0.251 25.922 1.00 64.88 97 GLU A CA 1
ATOM 820 C C . GLU A 1 97 ? -17.035 0.844 25.547 1.00 64.88 97 GLU A C 1
ATOM 822 O O . GLU A 1 97 ? -16.569 1.933 25.136 1.00 64.88 97 GLU A O 1
#

Solvent-accessible surface area (backbone atoms only — not comparable to full-atom values): 6558 Å² total; per-residue (Å²): 112,71,40,61,51,50,48,53,48,53,53,44,43,73,75,69,64,59,85,76,80,75,77,84,75,81,72,87,82,60,95,64,90,72,90,72,80,61,77,89,71,62,80,72,83,54,57,50,63,68,69,56,64,56,85,76,88,54,58,90,68,73,57,79,69,85,100,54,62,67,70,62,50,48,71,76,60,41,62,67,49,49,58,51,46,67,74,68,52,54,72,73,64,61,74,75,110

Secondary structure (DSSP, 8-state):
-HHHHHHHHHHHHHHH-PPPPPP-PPPTT------SPPGGG-----SSHHHHSPPPP-GGGT---TTS-HHHHHHHHHHHHHHHHHHH--HHHHHT-

Radius of gyration: 23.15 Å; Cα contacts (8 Å, |Δi|>4): 29; chains: 1; bounding box: 41×41×55 Å

pLDDT: mean 84.73, std 9.03, range [56.94, 95.12]